Protein AF-A0A833J3F1-F1 (afdb_monomer)

Foldseek 3Di:
DDDDDDDPLVVLLVVLLVVQVVCQDPDPLHGHARDPVSLVVSCVVVVNDDPVSSVVSVVVNRVVRVVVNVVSVVVPPPPDD

Sequence (81 aa):
MQQPDLPDRLAFVWGAFHDLRDERALGFGSVGAIPWSAMDRYAQRSGLSDSDEFARFTALLRAMDAVWLAWMREKMKPTGT

InterPro domains:
  IPR056919 Phage tail assembly chaperone 18 [PF23812] (3-69)

Secondary structure (DSSP, 8-state):
-PPP---HHHHHHHHHHHHTGGGGEEETTEE-PPPHHHHHHHHHHTT---HHHHHHHHHHHHHHHHHHHHHHHHHTSPPP-

Mean predicted aligned error: 4.04 Å

Nearest PDB structures (foldseek):
  6s10-assembly1_A  TM=4.733E-01  e=2.406E+00  Legionella pneumophila
  2ly4-assembly1_A  TM=4.037E-01  e=4.758E+00  Homo sapiens

Structure (mmCIF, N/CA/C/O backbone):
data_AF-A0A833J3F1-F1
#
_entry.id   AF-A0A833J3F1-F1
#
loop_
_atom_site.group_PDB
_atom_site.id
_atom_site.type_symbol
_atom_site.label_atom_id
_atom_site.label_alt_id
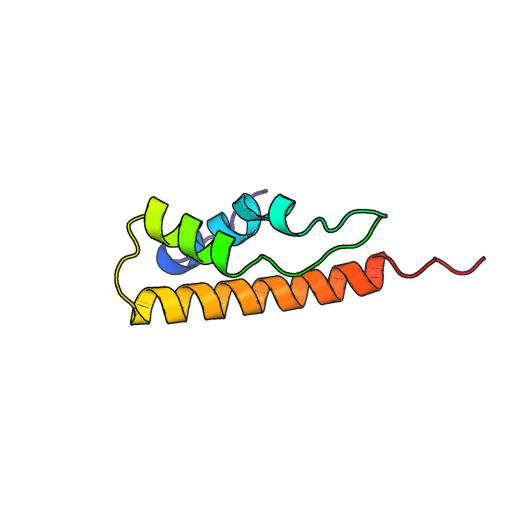_atom_site.label_comp_id
_atom_site.label_asym_id
_atom_site.label_entity_id
_atom_site.label_seq_id
_atom_site.pdbx_PDB_ins_code
_atom_site.Cartn_x
_atom_site.Cartn_y
_atom_site.Cartn_z
_atom_site.occupancy
_atom_site.B_iso_or_equiv
_atom_site.auth_seq_id
_atom_site.auth_comp_id
_atom_site.auth_asym_id
_atom_site.auth_atom_id
_atom_site.pdbx_PDB_model_num
ATOM 1 N N . MET A 1 1 ? 8.534 -14.965 2.710 1.00 61.97 1 MET A N 1
ATOM 2 C CA . MET A 1 1 ? 9.480 -13.994 3.304 1.00 61.97 1 MET A CA 1
ATOM 3 C C . MET A 1 1 ? 9.301 -14.055 4.810 1.00 61.97 1 MET A C 1
ATOM 5 O O . MET A 1 1 ? 8.163 -14.204 5.234 1.00 61.97 1 MET A O 1
ATOM 9 N N . GLN A 1 2 ? 10.376 -13.997 5.596 1.00 80.31 2 GLN A N 1
ATOM 10 C CA . GLN A 1 2 ? 10.262 -13.902 7.053 1.00 80.31 2 GLN A CA 1
ATOM 11 C C . GLN A 1 2 ? 9.907 -12.455 7.410 1.00 80.31 2 GLN A C 1
ATOM 13 O O . GLN A 1 2 ? 10.664 -11.543 7.084 1.00 80.31 2 GLN A O 1
ATOM 18 N N . GLN A 1 3 ? 8.736 -12.243 8.006 1.00 79.62 3 GLN A N 1
ATOM 19 C CA . GLN A 1 3 ? 8.313 -10.927 8.476 1.00 79.62 3 GLN A CA 1
ATOM 20 C C . GLN A 1 3 ? 9.152 -10.524 9.707 1.00 79.62 3 GLN A C 1
ATOM 22 O O . GLN A 1 3 ? 9.365 -11.372 10.578 1.00 79.62 3 GLN A O 1
ATOM 27 N N . PRO A 1 4 ? 9.651 -9.275 9.787 1.00 83.75 4 PRO A N 1
ATOM 28 C CA . PRO A 1 4 ? 10.334 -8.777 10.979 1.00 83.75 4 PRO A CA 1
ATOM 29 C C . PRO A 1 4 ? 9.368 -8.642 12.163 1.00 83.75 4 PRO A C 1
ATOM 31 O O . PRO A 1 4 ? 8.162 -8.489 11.972 1.00 83.75 4 PRO A O 1
ATOM 34 N N . ASP A 1 5 ? 9.903 -8.671 13.384 1.00 91.31 5 ASP A N 1
ATOM 35 C CA . ASP A 1 5 ? 9.116 -8.392 14.587 1.00 91.31 5 ASP A CA 1
ATOM 36 C C . ASP A 1 5 ? 8.662 -6.923 14.570 1.00 91.31 5 ASP A C 1
ATOM 38 O O . ASP A 1 5 ? 9.482 -6.000 14.571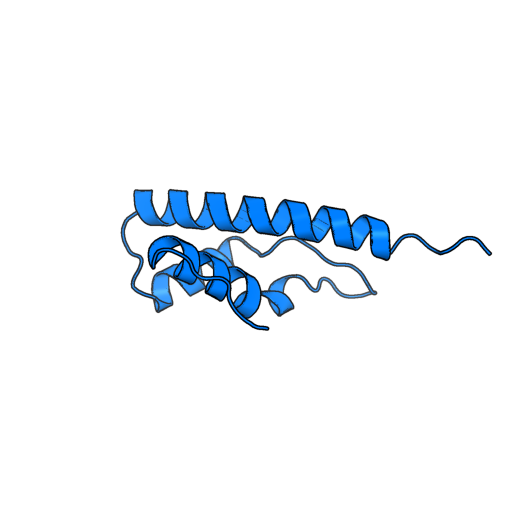 1.00 91.31 5 ASP A O 1
ATOM 42 N N . LEU A 1 6 ? 7.352 -6.714 14.441 1.00 89.50 6 LEU A N 1
ATOM 43 C CA . LEU A 1 6 ? 6.728 -5.419 14.204 1.00 89.50 6 LEU A CA 1
ATOM 44 C C . LEU A 1 6 ? 5.467 -5.291 15.064 1.00 89.50 6 LEU A C 1
ATOM 46 O O . LEU A 1 6 ? 4.700 -6.249 15.144 1.00 89.50 6 LEU A O 1
ATOM 50 N N . PRO A 1 7 ? 5.173 -4.093 15.604 1.00 91.62 7 PRO A N 1
ATOM 51 C CA . PRO A 1 7 ? 3.857 -3.791 16.157 1.00 91.62 7 PRO A CA 1
ATOM 52 C C . PRO A 1 7 ? 2.741 -4.120 15.157 1.00 91.62 7 PRO A C 1
ATOM 54 O O . PRO A 1 7 ? 2.908 -3.866 13.962 1.00 91.62 7 PRO A O 1
ATOM 57 N N . ASP A 1 8 ? 1.584 -4.581 15.637 1.00 87.44 8 ASP A N 1
ATOM 58 C CA . ASP A 1 8 ? 0.464 -5.066 14.806 1.00 87.44 8 ASP A CA 1
ATOM 59 C C . ASP A 1 8 ? 0.094 -4.120 13.657 1.00 87.44 8 ASP A C 1
ATOM 61 O O . ASP A 1 8 ? -0.112 -4.533 12.514 1.00 87.44 8 ASP A O 1
ATOM 65 N N . ARG A 1 9 ? 0.083 -2.812 13.930 1.00 84.81 9 ARG A N 1
ATOM 66 C CA . ARG A 1 9 ? -0.213 -1.789 12.920 1.00 84.81 9 ARG A CA 1
ATOM 67 C C . ARG A 1 9 ? 0.798 -1.780 11.770 1.00 84.81 9 ARG A C 1
ATOM 69 O O . ARG A 1 9 ? 0.424 -1.529 10.628 1.00 84.81 9 ARG A O 1
ATOM 76 N N . LEU A 1 10 ? 2.075 -2.019 12.060 1.00 92.19 10 LEU A N 1
ATOM 77 C CA . LEU A 1 10 ? 3.138 -2.095 11.057 1.00 92.19 10 LEU A CA 1
ATOM 78 C C . LEU A 1 10 ? 3.177 -3.471 10.388 1.00 92.19 10 LEU A C 1
ATOM 80 O O . LEU A 1 10 ? 3.413 -3.536 9.184 1.00 92.19 10 LEU A O 1
ATOM 84 N N . ALA A 1 11 ? 2.871 -4.540 11.126 1.00 94.56 11 ALA A N 1
ATOM 85 C CA . ALA A 1 11 ? 2.672 -5.877 10.571 1.00 94.56 11 ALA A CA 1
ATOM 86 C C . ALA A 1 11 ? 1.566 -5.885 9.501 1.00 94.56 11 ALA A C 1
ATOM 88 O O . ALA A 1 11 ? 1.737 -6.474 8.436 1.00 94.56 11 ALA A O 1
ATOM 89 N N . PHE A 1 12 ? 0.471 -5.157 9.737 1.00 95.25 12 PHE A N 1
ATOM 90 C CA . PHE A 1 12 ? -0.610 -5.000 8.766 1.00 95.25 12 PHE A CA 1
ATOM 91 C C . PHE A 1 12 ? -0.151 -4.322 7.465 1.00 95.25 12 PHE A C 1
ATOM 93 O O . PHE A 1 12 ? -0.405 -4.828 6.371 1.00 95.25 12 PHE A O 1
ATOM 100 N N . VAL A 1 13 ? 0.561 -3.193 7.571 1.00 96.94 13 VAL A N 1
ATOM 101 C CA . VAL A 1 13 ? 1.106 -2.480 6.400 1.00 96.94 13 VAL A CA 1
ATOM 102 C C . VAL A 1 13 ? 2.125 -3.353 5.658 1.00 96.94 13 VAL A C 1
ATOM 104 O O . VAL A 1 13 ? 2.122 -3.393 4.428 1.00 96.94 13 VAL A O 1
ATOM 107 N N . TRP A 1 14 ? 2.972 -4.074 6.397 1.00 96.31 14 TRP A N 1
ATOM 108 C CA . TRP A 1 14 ? 3.944 -5.015 5.844 1.00 96.31 14 TRP A CA 1
ATOM 109 C C . TRP A 1 14 ? 3.270 -6.129 5.038 1.00 96.31 14 TRP A C 1
ATOM 111 O O . TRP A 1 14 ? 3.674 -6.393 3.906 1.00 96.31 14 TRP A O 1
ATOM 121 N N . GLY A 1 15 ? 2.211 -6.734 5.584 1.00 96.50 15 GLY A N 1
ATOM 122 C CA . GLY A 1 15 ? 1.393 -7.719 4.877 1.00 96.50 15 GLY A CA 1
ATOM 123 C C . GLY A 1 15 ? 0.831 -7.152 3.574 1.00 96.50 15 GLY A C 1
ATOM 124 O O . GLY A 1 15 ? 1.094 -7.695 2.504 1.00 96.50 15 GLY A O 1
ATOM 125 N N . ALA A 1 16 ? 0.190 -5.980 3.638 1.00 97.62 16 ALA A N 1
ATOM 126 C CA . ALA A 1 16 ? -0.382 -5.321 2.462 1.00 97.62 16 ALA A CA 1
ATOM 127 C C . ALA A 1 16 ? 0.654 -5.055 1.355 1.00 97.62 16 ALA A C 1
ATOM 129 O O . ALA A 1 16 ? 0.375 -5.243 0.172 1.00 97.62 16 ALA A O 1
ATOM 130 N N . PHE A 1 17 ? 1.869 -4.640 1.724 1.00 97.88 17 PHE A N 1
ATOM 131 C CA . PHE A 1 17 ? 2.957 -4.394 0.774 1.00 97.88 17 PHE A CA 1
ATOM 132 C C . PHE A 1 17 ? 3.353 -5.641 -0.027 1.00 97.88 17 PHE A C 1
ATOM 134 O O . PHE A 1 17 ? 3.705 -5.532 -1.211 1.00 97.88 17 PHE A O 1
ATOM 141 N N . HIS A 1 18 ? 3.303 -6.811 0.610 1.00 96.69 18 HIS A N 1
ATOM 142 C CA . HIS A 1 18 ? 3.609 -8.088 -0.023 1.00 96.69 18 HIS A CA 1
ATOM 143 C C . HIS A 1 18 ? 2.420 -8.680 -0.772 1.00 96.69 18 HIS A C 1
ATOM 145 O O . HIS A 1 18 ? 2.613 -9.189 -1.875 1.00 96.69 18 HIS A O 1
ATOM 151 N N . ASP A 1 19 ? 1.216 -8.574 -0.220 1.00 97.69 19 ASP A N 1
ATOM 152 C CA . ASP A 1 19 ? -0.001 -9.108 -0.832 1.00 97.69 19 ASP A CA 1
ATOM 153 C C . ASP A 1 19 ? -0.354 -8.368 -2.127 1.00 97.69 19 ASP A C 1
ATOM 155 O O . ASP A 1 19 ? -0.792 -8.977 -3.099 1.00 97.69 19 ASP A O 1
ATOM 159 N N . LEU A 1 20 ? -0.084 -7.060 -2.186 1.00 97.62 20 LEU A N 1
ATOM 160 C CA . LEU A 1 20 ? -0.325 -6.221 -3.364 1.00 97.62 20 LEU A CA 1
ATOM 161 C C . LEU A 1 20 ? 0.863 -6.185 -4.337 1.00 97.62 20 LEU A C 1
ATOM 163 O O . LEU A 1 20 ? 0.938 -5.309 -5.197 1.00 97.62 20 LEU A O 1
ATOM 167 N N . ARG A 1 21 ? 1.831 -7.104 -4.221 1.00 95.56 21 ARG A N 1
ATOM 168 C CA . ARG A 1 21 ? 3.048 -7.058 -5.051 1.00 95.56 21 ARG A CA 1
ATOM 169 C C . ARG A 1 21 ? 2.781 -7.160 -6.549 1.00 95.56 21 ARG A C 1
ATOM 171 O O . ARG A 1 21 ? 3.494 -6.528 -7.325 1.00 95.56 21 ARG A O 1
ATOM 178 N N . ASP A 1 22 ? 1.763 -7.923 -6.927 1.00 93.50 22 ASP A N 1
ATOM 179 C CA . ASP A 1 22 ? 1.455 -8.227 -8.323 1.00 93.50 22 ASP A CA 1
ATOM 180 C C . ASP A 1 22 ? 0.689 -7.073 -9.002 1.00 93.50 22 ASP A C 1
ATOM 182 O O . ASP A 1 22 ? 0.722 -6.939 -10.222 1.00 93.50 22 ASP A O 1
ATOM 186 N N . GLU A 1 23 ? 0.119 -6.151 -8.214 1.00 96.62 23 GLU A N 1
ATOM 187 C CA . GLU A 1 23 ? -0.542 -4.921 -8.691 1.00 96.62 23 GLU A CA 1
ATOM 188 C C . GLU A 1 23 ? 0.436 -3.910 -9.312 1.00 96.62 23 GLU A C 1
ATOM 190 O O . GLU A 1 23 ? 0.031 -2.924 -9.924 1.00 96.62 23 GLU A O 1
ATOM 195 N N . ARG A 1 24 ? 1.744 -4.131 -9.146 1.00 94.81 24 ARG A N 1
ATOM 196 C CA . ARG A 1 24 ? 2.793 -3.256 -9.682 1.00 94.81 24 ARG A CA 1
ATOM 197 C C . ARG A 1 24 ? 3.119 -3.536 -11.142 1.00 94.81 24 ARG A C 1
ATOM 199 O O . ARG A 1 24 ? 3.818 -2.739 -11.761 1.00 94.81 24 ARG A O 1
ATOM 206 N N . ALA A 1 25 ? 2.701 -4.668 -11.699 1.00 92.75 25 ALA A N 1
ATOM 207 C CA . ALA A 1 25 ? 3.042 -5.018 -13.071 1.00 92.75 25 ALA A CA 1
ATOM 208 C C . ALA A 1 25 ? 2.261 -4.144 -14.069 1.00 92.75 25 ALA A C 1
ATOM 210 O O . ALA A 1 25 ? 1.035 -4.151 -14.079 1.00 92.75 25 ALA A O 1
ATOM 211 N N . LEU A 1 26 ? 2.973 -3.427 -14.947 1.00 91.62 26 LEU A N 1
ATOM 212 C CA . LEU A 1 26 ? 2.370 -2.634 -16.033 1.00 91.62 26 LEU A CA 1
ATOM 213 C C . LEU A 1 26 ? 2.510 -3.303 -17.416 1.00 91.62 26 LEU A C 1
ATOM 215 O O . LEU A 1 26 ? 1.986 -2.805 -18.409 1.00 91.62 26 LEU A O 1
ATOM 219 N N . GLY A 1 27 ? 3.209 -4.441 -17.487 1.00 88.25 27 GLY A N 1
ATOM 220 C CA . GLY A 1 27 ? 3.543 -5.133 -18.736 1.00 88.25 27 GLY A CA 1
ATOM 221 C C . GLY A 1 27 ? 4.877 -4.676 -19.336 1.00 88.25 27 GLY A C 1
ATOM 222 O O . GLY A 1 27 ? 5.518 -3.757 -18.833 1.00 88.25 27 GLY A O 1
ATOM 223 N N . PHE A 1 28 ? 5.338 -5.359 -20.391 1.00 87.56 28 PHE A N 1
ATOM 224 C CA . PHE A 1 28 ? 6.583 -5.046 -21.126 1.00 87.56 28 PHE A CA 1
ATOM 225 C C . PHE A 1 28 ? 7.834 -4.847 -20.249 1.00 87.56 28 PHE A C 1
ATOM 227 O O . PHE A 1 28 ? 8.671 -3.992 -20.525 1.00 87.56 28 PHE A O 1
ATOM 234 N N . GLY A 1 29 ? 7.956 -5.621 -19.167 1.00 84.31 29 GLY A N 1
ATOM 235 C CA . GLY A 1 29 ? 9.082 -5.498 -18.236 1.00 84.31 29 GLY A CA 1
ATOM 236 C C . GLY A 1 29 ? 9.091 -4.196 -17.427 1.00 84.31 29 GLY A C 1
ATOM 237 O O . GLY A 1 29 ? 10.119 -3.851 -16.856 1.00 84.31 29 GLY A O 1
ATOM 238 N N . SER A 1 30 ? 7.967 -3.478 -17.365 1.00 90.06 30 SER A N 1
ATOM 239 C CA . SER A 1 30 ? 7.809 -2.252 -16.583 1.00 90.06 30 SER A CA 1
ATOM 240 C C . SER A 1 30 ? 7.001 -2.489 -15.306 1.00 90.06 30 SER A C 1
ATOM 242 O O . SER A 1 30 ? 6.118 -3.352 -15.241 1.00 90.06 30 SER A O 1
ATOM 244 N N . VAL A 1 31 ? 7.326 -1.710 -14.273 1.00 94.81 31 VAL A N 1
ATOM 245 C CA . VAL A 1 31 ? 6.647 -1.733 -12.975 1.00 94.81 31 VAL A CA 1
ATOM 246 C C . VAL A 1 31 ? 6.192 -0.331 -12.590 1.00 94.81 31 VAL A C 1
ATOM 248 O O . VAL A 1 31 ? 6.881 0.656 -12.853 1.00 94.81 31 VAL A O 1
ATOM 251 N N . GLY A 1 32 ? 5.022 -0.258 -11.971 1.00 95.00 32 GLY A N 1
ATOM 252 C CA . GLY A 1 32 ? 4.387 0.946 -11.464 1.00 95.00 32 GLY A CA 1
ATOM 253 C C . GLY A 1 32 ? 4.145 0.872 -9.963 1.00 95.00 32 GLY A C 1
ATOM 254 O O . GLY A 1 32 ? 4.427 -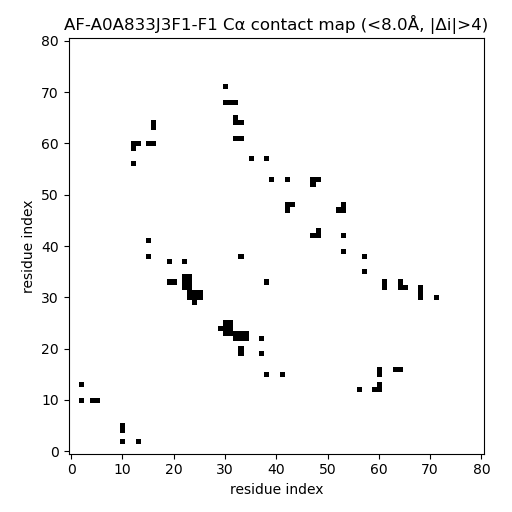0.132 -9.309 1.00 95.00 32 GLY A O 1
ATOM 255 N N . ALA A 1 33 ? 3.628 1.970 -9.421 1.00 97.38 33 ALA A N 1
ATOM 256 C CA . ALA A 1 33 ? 3.205 2.026 -8.031 1.00 97.38 33 ALA A CA 1
ATOM 257 C C . ALA A 1 33 ? 1.987 1.130 -7.781 1.00 97.38 33 ALA A C 1
ATOM 259 O O . ALA A 1 33 ? 1.183 0.912 -8.689 1.00 97.38 33 ALA A O 1
ATOM 260 N N . ILE A 1 34 ? 1.811 0.685 -6.535 1.00 98.44 34 ILE A N 1
ATOM 261 C CA . ILE A 1 34 ? 0.556 0.064 -6.103 1.00 98.44 34 ILE A CA 1
ATOM 262 C C . ILE A 1 34 ? -0.586 1.074 -6.354 1.00 98.44 34 ILE A C 1
ATOM 264 O O . ILE A 1 34 ? -0.531 2.202 -5.845 1.00 98.44 34 ILE A O 1
ATOM 268 N N . PRO A 1 35 ? -1.642 0.708 -7.103 1.00 97.75 35 PRO A N 1
ATOM 269 C CA . PRO A 1 35 ? -2.771 1.595 -7.356 1.00 97.75 35 PRO A CA 1
ATOM 270 C C . PRO A 1 35 ? -3.510 1.970 -6.067 1.00 97.75 35 PRO A C 1
ATOM 272 O O . PRO A 1 35 ? -3.738 1.128 -5.198 1.00 97.75 35 PRO A O 1
ATOM 275 N N . TRP A 1 36 ? -3.977 3.219 -5.962 1.00 97.31 36 TRP A N 1
ATOM 276 C CA . TRP A 1 36 ? -4.770 3.655 -4.801 1.00 97.31 36 TRP A CA 1
ATOM 277 C C . TRP A 1 36 ? -6.021 2.788 -4.600 1.00 97.31 36 TRP A C 1
ATOM 279 O O . TRP A 1 36 ? -6.342 2.432 -3.473 1.00 97.31 36 TRP A O 1
ATOM 289 N N . SER A 1 37 ? -6.680 2.380 -5.688 1.00 97.44 37 SER A N 1
ATOM 290 C CA . SER A 1 37 ? -7.861 1.508 -5.645 1.00 97.44 37 SER A CA 1
ATOM 291 C C . SER A 1 37 ? -7.565 0.110 -5.092 1.00 97.44 37 SER A C 1
ATOM 293 O O . SER A 1 37 ? -8.441 -0.506 -4.488 1.00 97.44 37 SER A O 1
ATOM 295 N N . ALA A 1 38 ? -6.343 -0.400 -5.265 1.00 98.19 38 ALA A N 1
ATOM 296 C CA . ALA A 1 38 ? -5.913 -1.648 -4.645 1.00 98.19 38 ALA A CA 1
ATOM 297 C C . ALA A 1 38 ? -5.708 -1.468 -3.131 1.00 98.19 38 ALA A C 1
ATOM 299 O O . ALA A 1 38 ? -6.150 -2.313 -2.355 1.00 98.19 38 ALA A O 1
ATOM 300 N N . MET A 1 39 ? -5.127 -0.339 -2.705 1.00 98.12 39 MET A N 1
ATOM 301 C CA . MET A 1 39 ? -4.986 0.004 -1.282 1.00 98.12 39 MET A CA 1
ATOM 302 C C . MET A 1 39 ? -6.350 0.165 -0.598 1.00 98.12 39 MET A C 1
ATOM 304 O O . MET A 1 39 ? -6.560 -0.386 0.478 1.00 98.12 39 MET A O 1
ATOM 308 N N . ASP A 1 40 ? -7.275 0.886 -1.236 1.00 97.50 40 ASP A N 1
ATOM 309 C CA . ASP A 1 40 ? -8.653 1.081 -0.770 1.00 97.50 40 ASP A CA 1
ATOM 310 C C . ASP A 1 40 ? -9.390 -0.257 -0.625 1.00 97.50 40 ASP A C 1
ATOM 312 O O . ASP A 1 40 ? -9.903 -0.585 0.444 1.00 97.50 40 ASP A O 1
ATOM 316 N N . ARG A 1 41 ? -9.338 -1.111 -1.655 1.00 97.75 41 ARG A N 1
ATOM 317 C CA . ARG A 1 41 ? -9.951 -2.445 -1.605 1.00 97.75 41 ARG A CA 1
ATOM 318 C C . ARG A 1 41 ? -9.349 -3.332 -0.516 1.00 97.75 41 ARG A C 1
ATOM 320 O O . ARG A 1 41 ? -10.083 -4.093 0.115 1.00 97.75 41 ARG A O 1
ATOM 327 N N . TYR A 1 42 ? -8.035 -3.273 -0.314 1.00 97.81 42 TYR A N 1
ATOM 328 C CA . TYR A 1 42 ? -7.362 -4.032 0.737 1.00 97.81 42 TYR A CA 1
ATOM 329 C C . TYR A 1 42 ? -7.808 -3.551 2.125 1.00 97.81 42 TYR A C 1
ATOM 331 O O . TYR A 1 42 ? -8.260 -4.357 2.932 1.00 97.81 42 TYR A O 1
ATOM 339 N N . ALA A 1 43 ? -7.789 -2.236 2.362 1.00 96.88 43 ALA A N 1
ATOM 340 C CA . ALA A 1 43 ? -8.248 -1.618 3.605 1.00 96.88 43 ALA A CA 1
ATO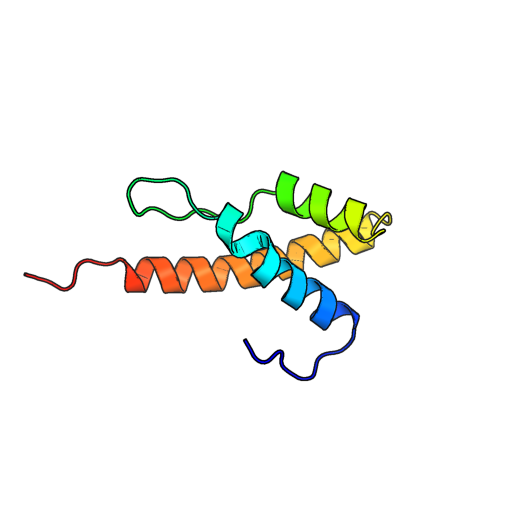M 341 C C . ALA A 1 43 ? -9.698 -2.001 3.946 1.00 96.88 43 ALA A C 1
ATOM 343 O O . ALA A 1 43 ? -9.961 -2.487 5.047 1.00 96.88 43 ALA A O 1
ATOM 344 N N . GLN A 1 44 ? -10.615 -1.883 2.981 1.00 96.69 44 GLN A N 1
ATOM 345 C CA . GLN A 1 44 ? -12.021 -2.258 3.157 1.00 96.69 44 GLN A CA 1
ATOM 346 C C . GLN A 1 44 ? -12.187 -3.739 3.521 1.00 96.69 44 GLN A C 1
ATOM 348 O O . GLN A 1 44 ? -12.935 -4.073 4.438 1.00 96.69 44 GLN A O 1
ATOM 353 N N . ARG A 1 45 ? -11.464 -4.642 2.842 1.00 96.38 45 ARG A N 1
ATOM 354 C CA . ARG A 1 45 ? -11.509 -6.089 3.125 1.00 96.38 45 ARG A CA 1
ATOM 355 C C . ARG A 1 45 ? -10.966 -6.446 4.504 1.00 96.38 45 ARG A C 1
ATOM 357 O O . ARG A 1 45 ? -11.406 -7.433 5.084 1.00 96.38 45 ARG A O 1
ATOM 364 N N . SER A 1 46 ? -10.030 -5.659 5.018 1.00 95.06 46 SER A N 1
ATOM 365 C CA . SER A 1 46 ? -9.446 -5.841 6.346 1.00 95.06 46 SER A CA 1
ATOM 366 C C . SER A 1 46 ? -10.228 -5.147 7.464 1.00 95.06 46 SER A C 1
ATOM 368 O O . SER A 1 46 ? -9.802 -5.201 8.613 1.00 95.06 46 SER A O 1
ATOM 370 N N . GLY A 1 47 ? -11.358 -4.501 7.153 1.00 95.44 47 GLY A N 1
ATOM 371 C CA . GLY A 1 47 ? -12.183 -3.795 8.136 1.00 95.44 47 GLY A CA 1
ATOM 372 C C . GLY A 1 47 ? -11.646 -2.420 8.547 1.00 95.44 47 GLY A C 1
ATOM 373 O O . GLY A 1 47 ? -12.114 -1.860 9.534 1.00 95.44 47 GLY A O 1
ATOM 374 N N . LEU A 1 48 ? -10.687 -1.857 7.805 1.00 94.31 48 LEU A N 1
ATOM 375 C CA . LEU A 1 48 ? -10.162 -0.514 8.045 1.00 94.31 48 LEU A CA 1
ATOM 376 C C . LEU A 1 48 ? -11.141 0.529 7.480 1.00 94.31 48 LEU A C 1
ATOM 378 O O . LEU A 1 48 ? -11.094 0.846 6.292 1.00 94.31 48 LEU A O 1
ATOM 382 N N . SER A 1 49 ? -12.053 1.029 8.318 1.00 86.75 49 SER A N 1
ATOM 383 C CA . SER A 1 49 ? -13.120 1.960 7.910 1.00 86.75 49 SER A CA 1
ATOM 384 C C . SER A 1 49 ? -12.900 3.417 8.325 1.00 86.75 49 SER A C 1
ATOM 386 O O . SER A 1 49 ? -13.597 4.299 7.828 1.00 86.75 49 SER A O 1
ATOM 388 N N . ASP A 1 50 ? -11.972 3.685 9.245 1.00 95.38 50 ASP A N 1
ATOM 389 C CA . ASP A 1 50 ? -11.669 5.044 9.698 1.00 95.38 50 ASP A CA 1
ATOM 390 C C . ASP A 1 50 ? -10.806 5.799 8.672 1.00 95.38 50 ASP A C 1
ATOM 392 O O . ASP A 1 50 ? -9.796 5.286 8.178 1.00 95.38 50 ASP A O 1
ATOM 396 N N . SER A 1 51 ? -11.197 7.035 8.348 1.00 95.25 51 SER A N 1
ATOM 397 C CA . SER A 1 51 ? -10.539 7.834 7.307 1.00 95.25 51 SER A CA 1
ATOM 398 C C . SER A 1 51 ? -9.106 8.216 7.663 1.00 95.25 51 SER A C 1
ATOM 400 O O . SER A 1 51 ? -8.232 8.211 6.792 1.00 95.25 51 SER A O 1
ATOM 402 N N . ASP A 1 52 ? -8.841 8.518 8.932 1.00 96.69 52 ASP A N 1
ATOM 403 C CA . ASP A 1 52 ? -7.509 8.905 9.387 1.00 96.69 52 ASP A CA 1
ATOM 404 C C . ASP A 1 52 ? -6.593 7.684 9.447 1.00 96.69 52 ASP A C 1
ATOM 406 O O . ASP A 1 52 ? -5.404 7.752 9.119 1.00 96.69 52 ASP A O 1
ATOM 410 N N . GLU A 1 53 ? -7.137 6.533 9.835 1.00 95.44 53 GLU A N 1
ATOM 411 C CA . GLU A 1 53 ? -6.410 5.276 9.782 1.00 95.44 53 GLU A CA 1
ATOM 412 C C . GLU A 1 53 ? -6.065 4.863 8.357 1.00 95.44 53 GLU A C 1
ATOM 414 O O . GLU A 1 53 ? -4.922 4.454 8.122 1.00 95.44 53 GLU A O 1
ATOM 419 N N . PHE A 1 54 ? -6.998 5.029 7.418 1.00 96.44 54 PHE A N 1
ATOM 420 C CA . PHE A 1 54 ? -6.760 4.795 6.000 1.00 96.44 54 PHE A CA 1
ATOM 421 C C . PHE A 1 54 ? -5.709 5.757 5.428 1.00 96.44 54 PHE A C 1
ATOM 423 O O . PHE A 1 54 ? -4.798 5.330 4.710 1.00 96.44 54 PHE A O 1
ATOM 430 N N . ALA A 1 55 ? -5.756 7.039 5.800 1.00 97.31 55 ALA A N 1
ATOM 431 C CA . ALA A 1 55 ? -4.736 8.015 5.420 1.00 97.31 55 ALA A CA 1
ATOM 432 C C . ALA A 1 55 ? -3.344 7.607 5.936 1.00 97.31 55 ALA A C 1
ATOM 434 O O . ALA A 1 55 ? -2.369 7.616 5.182 1.00 97.31 55 ALA A O 1
ATOM 435 N N . ARG A 1 56 ? -3.241 7.164 7.197 1.00 96.88 56 ARG A N 1
ATOM 436 C CA . ARG A 1 56 ? -1.979 6.657 7.766 1.00 96.88 56 ARG A CA 1
ATOM 437 C C . ARG A 1 56 ? -1.495 5.382 7.066 1.00 96.88 56 ARG A C 1
ATOM 439 O O . ARG A 1 56 ? -0.306 5.264 6.776 1.00 96.88 56 ARG A O 1
ATOM 446 N N . PHE A 1 57 ? -2.393 4.433 6.804 1.00 97.56 57 PHE A N 1
ATOM 447 C CA . PHE A 1 57 ? -2.087 3.184 6.100 1.00 97.56 57 PHE A CA 1
ATOM 448 C C . PHE A 1 57 ? -1.532 3.455 4.697 1.00 97.56 57 PHE A C 1
ATOM 450 O O . PHE A 1 57 ? -0.440 2.998 4.360 1.00 97.56 57 PHE A O 1
ATOM 457 N N . THR A 1 58 ? -2.248 4.254 3.904 1.00 97.94 58 THR A N 1
ATOM 458 C CA . THR A 1 58 ? -1.839 4.592 2.535 1.00 97.94 58 THR A CA 1
ATOM 459 C C . THR A 1 58 ? -0.537 5.386 2.503 1.00 97.94 58 THR A C 1
ATOM 461 O O . THR A 1 58 ? 0.292 5.141 1.628 1.00 97.94 58 THR A O 1
ATOM 464 N N . ALA A 1 59 ? -0.306 6.288 3.462 1.00 98.19 59 ALA A N 1
ATOM 465 C CA . ALA A 1 59 ? 0.952 7.023 3.569 1.00 98.19 59 ALA A CA 1
ATOM 466 C C . ALA A 1 59 ? 2.155 6.089 3.795 1.00 98.19 59 ALA A C 1
ATOM 468 O O . ALA A 1 59 ? 3.150 6.189 3.076 1.00 98.19 59 ALA A O 1
ATOM 469 N N . LEU A 1 60 ? 2.054 5.147 4.741 1.00 98.00 60 LEU A N 1
ATOM 470 C CA . LEU A 1 60 ? 3.128 4.187 5.021 1.00 98.00 60 LEU A CA 1
ATOM 471 C C . LEU A 1 60 ? 3.362 3.230 3.848 1.00 98.00 60 LEU A C 1
ATOM 473 O O . LEU A 1 60 ? 4.503 3.035 3.427 1.00 98.00 60 LEU A O 1
ATOM 477 N N . LEU A 1 61 ? 2.288 2.685 3.274 1.00 98.12 61 LEU A N 1
ATOM 478 C CA . LEU A 1 61 ? 2.380 1.762 2.148 1.00 98.12 61 LEU A CA 1
ATOM 479 C C . LEU A 1 61 ? 3.018 2.430 0.919 1.00 98.12 61 LEU A C 1
ATOM 481 O O . LEU A 1 61 ? 3.886 1.838 0.280 1.00 98.12 61 LEU A O 1
ATOM 485 N N . ARG A 1 62 ? 2.664 3.690 0.628 1.00 98.31 62 ARG A N 1
ATOM 486 C CA . ARG A 1 62 ? 3.291 4.489 -0.440 1.00 98.31 62 ARG A CA 1
ATOM 487 C C . ARG A 1 62 ? 4.767 4.769 -0.180 1.00 98.31 62 ARG A C 1
ATOM 489 O O . ARG A 1 62 ? 5.553 4.747 -1.123 1.00 98.31 62 ARG A O 1
ATOM 496 N N . ALA A 1 63 ? 5.156 5.020 1.070 1.00 98.38 63 ALA A N 1
ATOM 497 C CA . ALA A 1 63 ? 6.559 5.228 1.416 1.00 98.38 63 ALA A CA 1
ATOM 498 C C . ALA A 1 63 ? 7.395 3.963 1.152 1.00 98.38 63 ALA A C 1
ATOM 500 O O . ALA A 1 63 ? 8.457 4.045 0.534 1.00 98.38 63 ALA A O 1
ATOM 501 N N . MET A 1 64 ? 6.889 2.788 1.540 1.00 97.94 64 MET A N 1
ATOM 502 C CA . MET A 1 64 ? 7.532 1.503 1.235 1.00 97.94 64 MET A CA 1
ATOM 503 C C . MET A 1 64 ? 7.605 1.252 -0.277 1.00 97.94 64 MET A C 1
ATOM 505 O O . MET A 1 64 ? 8.641 0.840 -0.802 1.00 97.94 64 MET A O 1
ATOM 509 N N . ASP A 1 65 ? 6.513 1.537 -0.986 1.00 98.12 65 ASP A N 1
ATOM 510 C CA . ASP A 1 65 ? 6.415 1.365 -2.432 1.00 98.12 65 ASP A CA 1
ATOM 511 C C . ASP A 1 65 ? 7.409 2.245 -3.202 1.00 98.12 65 ASP A C 1
ATOM 513 O O . ASP A 1 65 ? 8.073 1.784 -4.129 1.00 98.12 65 ASP A O 1
ATOM 517 N N . ALA A 1 66 ? 7.598 3.492 -2.766 1.00 98.12 66 ALA A N 1
ATOM 518 C CA . ALA A 1 66 ? 8.561 4.411 -3.362 1.00 98.12 66 ALA A CA 1
ATOM 519 C C . ALA A 1 66 ? 10.006 3.889 -3.276 1.00 98.12 66 ALA A C 1
ATOM 521 O O . ALA A 1 66 ? 10.755 3.990 -4.254 1.00 98.12 66 ALA A O 1
ATOM 522 N N . VAL A 1 67 ? 10.389 3.298 -2.137 1.00 97.88 67 VAL A N 1
ATOM 523 C CA . VAL A 1 67 ? 11.714 2.681 -1.952 1.00 97.88 67 VAL A CA 1
ATOM 524 C C . VAL A 1 67 ? 11.881 1.476 -2.878 1.00 97.88 67 VAL A C 1
ATOM 526 O O . VAL A 1 67 ? 12.903 1.358 -3.556 1.00 97.88 67 VAL A O 1
ATOM 529 N N . TRP A 1 68 ? 10.866 0.612 -2.967 1.00 96.94 68 TRP A N 1
ATOM 530 C CA . TRP A 1 68 ? 10.900 -0.548 -3.859 1.00 96.94 68 TRP A CA 1
ATOM 531 C C . TRP A 1 68 ? 11.007 -0.144 -5.333 1.00 96.94 68 TRP A C 1
ATOM 533 O O . TRP A 1 68 ? 11.832 -0.691 -6.063 1.00 96.94 68 TRP A O 1
ATOM 543 N N . LEU A 1 69 ? 10.244 0.864 -5.767 1.00 96.50 69 LEU A N 1
ATOM 544 C CA . LEU A 1 69 ? 10.311 1.394 -7.130 1.00 96.50 69 LEU A CA 1
ATOM 545 C C . LEU A 1 69 ? 11.685 1.979 -7.453 1.00 96.50 69 LEU A C 1
ATOM 547 O O . LEU A 1 69 ? 12.190 1.784 -8.556 1.00 96.50 69 LEU A O 1
ATOM 551 N N . ALA A 1 70 ? 12.305 2.690 -6.508 1.00 96.12 70 ALA A N 1
ATOM 552 C CA . ALA A 1 70 ? 13.660 3.201 -6.687 1.00 96.12 70 ALA A CA 1
ATOM 553 C C . ALA A 1 70 ? 14.672 2.059 -6.866 1.00 96.12 70 ALA A C 1
ATOM 555 O O . ALA A 1 70 ? 15.481 2.102 -7.792 1.00 96.12 70 ALA A O 1
ATOM 556 N N . TRP A 1 71 ? 14.573 1.014 -6.040 1.00 95.75 71 TRP A N 1
ATOM 557 C CA . TRP A 1 71 ? 15.413 -0.177 -6.151 1.00 95.75 71 TRP A CA 1
ATOM 558 C C . TRP A 1 71 ? 15.200 -0.931 -7.473 1.00 95.75 71 TRP A C 1
ATOM 560 O O . TRP A 1 71 ? 16.171 -1.310 -8.128 1.00 95.75 71 TRP A O 1
ATOM 570 N N . MET A 1 72 ? 13.950 -1.095 -7.915 1.00 94.69 72 MET A N 1
ATOM 571 C CA . MET A 1 72 ? 13.634 -1.743 -9.191 1.00 94.69 72 MET A CA 1
ATOM 572 C C . MET A 1 72 ? 14.136 -0.952 -10.391 1.00 94.69 72 MET A C 1
ATOM 574 O O . MET A 1 72 ? 14.690 -1.547 -11.311 1.00 94.69 72 MET A O 1
ATOM 578 N N . ARG A 1 73 ? 14.005 0.382 -10.373 1.00 91.75 73 ARG A N 1
ATOM 579 C CA . ARG A 1 73 ? 14.578 1.241 -11.419 1.00 91.75 73 ARG A CA 1
ATOM 580 C C . ARG A 1 73 ? 16.082 1.050 -11.538 1.00 91.75 73 ARG A C 1
ATOM 582 O O . ARG A 1 73 ? 16.581 1.011 -12.652 1.00 91.75 73 ARG A O 1
ATOM 589 N N . GLU A 1 74 ? 16.789 0.906 -10.418 1.00 92.50 74 GLU A N 1
ATOM 590 C CA . GLU A 1 74 ? 18.223 0.611 -10.438 1.00 92.50 74 GLU A CA 1
ATOM 591 C C . GLU A 1 74 ? 18.505 -0.776 -11.023 1.00 92.50 74 GLU A C 1
ATOM 593 O O . GLU A 1 74 ? 19.350 -0.922 -11.900 1.00 92.50 74 GLU A O 1
ATOM 598 N N . LYS A 1 75 ? 17.754 -1.793 -10.587 1.00 90.50 75 LYS A N 1
ATOM 599 C CA . LYS A 1 75 ? 17.902 -3.183 -11.041 1.00 90.50 75 LYS A CA 1
ATOM 600 C C . LYS A 1 75 ? 17.566 -3.401 -12.517 1.00 90.50 75 LYS A C 1
ATOM 602 O O . LYS A 1 75 ? 18.124 -4.308 -13.122 1.00 90.50 75 LYS A O 1
ATOM 607 N N . MET A 1 76 ? 16.651 -2.612 -13.075 1.00 88.69 76 MET A N 1
ATOM 608 C CA . MET A 1 76 ? 16.214 -2.696 -14.473 1.00 88.69 76 MET 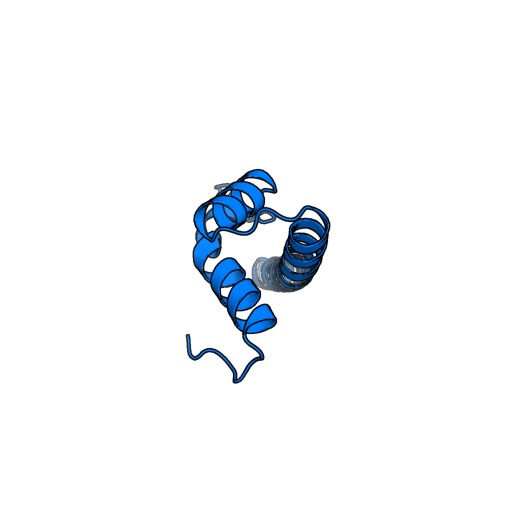A CA 1
ATOM 609 C C . MET A 1 76 ? 17.102 -1.90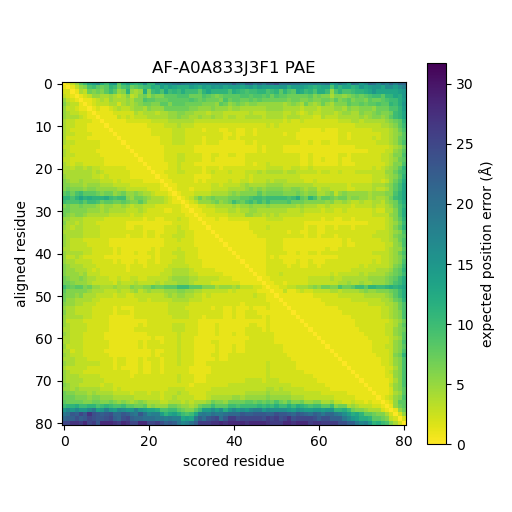3 -15.436 1.00 88.69 76 MET A C 1
ATOM 611 O O . MET A 1 76 ? 16.889 -1.982 -16.646 1.00 88.69 76 MET A O 1
ATOM 615 N N . LYS A 1 77 ? 18.091 -1.141 -14.944 1.00 84.50 77 LYS A N 1
ATOM 616 C CA . LYS A 1 77 ? 19.073 -0.513 -15.831 1.00 84.50 77 LYS A CA 1
ATOM 617 C C . LYS A 1 77 ? 19.804 -1.613 -16.608 1.00 84.50 77 LYS A C 1
ATOM 619 O O . LYS A 1 77 ? 20.278 -2.568 -15.987 1.00 84.50 77 LYS A O 1
ATOM 624 N N . PRO A 1 78 ? 19.908 -1.509 -17.944 1.00 76.69 78 PRO A N 1
ATOM 625 C CA . PRO A 1 78 ? 20.682 -2.467 -18.715 1.00 76.69 78 PRO A CA 1
ATOM 626 C C . PRO A 1 78 ? 22.117 -2.467 -18.183 1.00 76.69 78 PRO A C 1
ATOM 628 O O . PRO A 1 78 ? 22.745 -1.414 -18.063 1.00 76.69 78 PRO A O 1
ATOM 631 N N . THR A 1 79 ? 22.622 -3.647 -17.821 1.00 70.88 79 THR A N 1
ATOM 632 C CA . THR A 1 79 ? 24.055 -3.809 -17.563 1.00 70.88 79 THR A CA 1
ATOM 633 C C . THR A 1 79 ? 24.738 -3.547 -18.897 1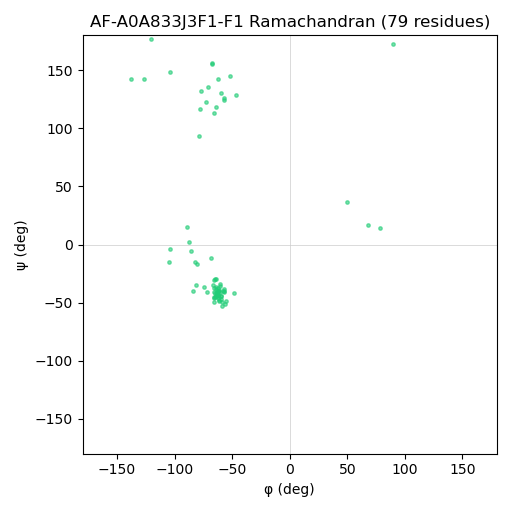.00 70.88 79 THR A C 1
ATOM 635 O O . THR A 1 79 ? 24.391 -4.208 -19.872 1.00 70.88 79 THR A O 1
ATO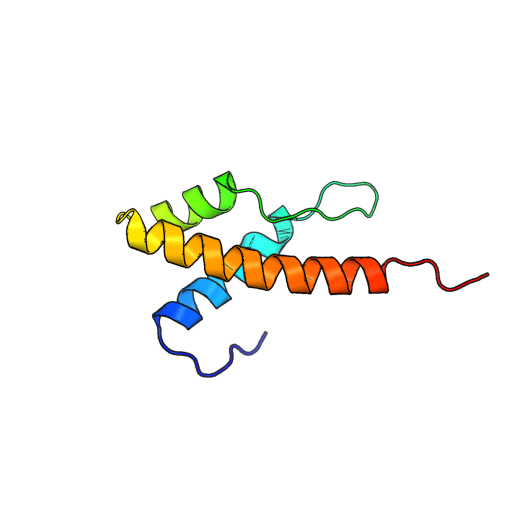M 638 N N . GLY A 1 80 ? 25.583 -2.515 -18.961 1.00 66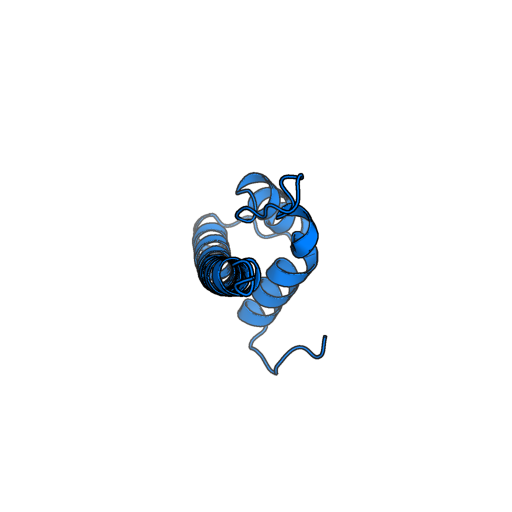.50 80 GLY A N 1
ATOM 639 C CA . GLY A 1 80 ? 26.178 -2.043 -20.212 1.00 66.50 80 GLY A CA 1
ATOM 640 C C . GLY A 1 80 ? 26.740 -3.191 -21.052 1.00 66.50 80 GLY A C 1
ATOM 641 O O . GLY A 1 80 ? 27.465 -4.035 -20.524 1.00 66.50 80 GLY A O 1
ATOM 642 N N . THR A 1 81 ? 26.338 -3.214 -22.323 1.00 45.91 81 THR A N 1
ATOM 643 C CA . THR A 1 81 ? 26.901 -4.054 -23.389 1.00 45.91 81 THR A CA 1
ATOM 644 C C . THR A 1 81 ? 28.326 -3.629 -23.711 1.00 45.91 81 THR A C 1
ATOM 646 O O . THR A 1 81 ? 28.576 -2.400 -23.693 1.00 45.91 81 THR A O 1
#

pLDDT: mean 92.51, std 8.82, range [45.91, 98.44]

Organism: NCBI:txid223967

Radius of gyration: 14.29 Å; Cα contacts (8 Å, |Δi|>4): 51; chains: 1; bounding box: 40×23×40 Å

Solvent-accessible surface area (backbone atoms only — not comparable to full-atom values): 4972 Å² total; per-residue (Å²): 132,89,80,75,96,57,62,68,77,55,44,52,45,54,48,51,58,62,74,47,51,74,61,16,62,72,53,96,94,41,76,53,68,68,48,67,69,57,54,52,52,50,35,54,75,71,67,54,77,51,67,68,59,47,52,52,49,53,52,54,44,50,54,55,45,53,54,51,51,53,52,48,56,60,70,66,50,78,77,82,130